Protein AF-B9SQN7-F1 (afdb_monomer_lite)

Secondary structure (DSSP, 8-state):
---SPPPTTSSS----S--HHHHHHHHHGGGG-SS-------HHHHHT-TTSEEETSSEETTTEEEEPPHHHHT-HHHH-EEEEE-SSSHHHHHHHHHHHHHHHHHHTT-

Structure (mmCIF, N/CA/C/O backbone):
data_AF-B9SQN7-F1
#
_entry.id   AF-B9SQN7-F1
#
loop_
_atom_site.group_PDB
_atom_site.id
_atom_site.type_symbol
_atom_site.label_atom_id
_atom_site.label_alt_id
_atom_site.label_comp_id
_atom_site.label_asym_id
_atom_site.label_entity_id
_atom_site.label_seq_id
_atom_site.pdbx_PDB_ins_code
_atom_site.Cartn_x
_atom_site.Cartn_y
_atom_site.Cartn_z
_atom_site.occupancy
_atom_site.B_iso_or_equiv
_atom_site.auth_seq_id
_atom_site.auth_comp_id
_atom_site.auth_asym_id
_atom_site.auth_atom_id
_atom_site.pdbx_PDB_model_num
ATOM 1 N N . MET A 1 1 ? 9.340 -7.558 -15.178 1.00 75.12 1 MET A N 1
ATOM 2 C CA . MET A 1 1 ? 8.154 -6.847 -14.666 1.00 75.12 1 MET A CA 1
ATOM 3 C C . MET A 1 1 ? 7.251 -7.883 -14.035 1.00 75.12 1 MET A C 1
ATOM 5 O O . MET A 1 1 ? 7.024 -8.913 -14.659 1.00 75.12 1 MET A O 1
ATOM 9 N N . GLU A 1 2 ? 6.808 -7.638 -12.809 1.00 90.38 2 GLU A N 1
ATOM 10 C CA . GLU A 1 2 ? 5.870 -8.515 -12.111 1.00 90.38 2 GLU A CA 1
ATOM 11 C C . GLU A 1 2 ? 4.457 -8.268 -12.646 1.00 90.38 2 GLU A C 1
ATOM 13 O O . GLU A 1 2 ? 4.039 -7.121 -12.761 1.00 90.38 2 GLU A O 1
ATOM 18 N N . THR A 1 3 ? 3.745 -9.330 -13.019 1.00 94.31 3 THR A N 1
ATOM 19 C CA . THR A 1 3 ? 2.433 -9.237 -13.694 1.00 94.31 3 THR A CA 1
ATOM 20 C C . THR A 1 3 ? 1.343 -10.074 -13.028 1.00 94.31 3 THR A C 1
ATOM 22 O O . THR A 1 3 ? 0.192 -10.033 -13.452 1.00 94.31 3 THR A O 1
ATOM 25 N N . LEU A 1 4 ? 1.695 -10.829 -11.986 1.00 93.69 4 LEU A N 1
ATOM 26 C CA . LEU A 1 4 ? 0.787 -11.667 -11.210 1.00 93.69 4 LEU A CA 1
ATOM 27 C C . LEU A 1 4 ? 0.997 -11.410 -9.715 1.00 93.69 4 LEU A C 1
ATOM 29 O O . LEU A 1 4 ? 2.139 -11.149 -9.318 1.00 93.69 4 LEU A O 1
ATOM 33 N N . PRO A 1 5 ? -0.055 -11.539 -8.889 1.00 93.06 5 PRO A N 1
ATOM 34 C CA . PRO A 1 5 ? 0.077 -11.442 -7.444 1.00 93.06 5 PRO A CA 1
ATOM 35 C C . PRO A 1 5 ? 0.836 -12.639 -6.867 1.00 93.06 5 PRO A C 1
ATOM 37 O O . PRO A 1 5 ? 1.043 -13.665 -7.519 1.00 93.06 5 PRO A O 1
ATOM 40 N N . ILE A 1 6 ? 1.241 -12.508 -5.609 1.00 90.50 6 ILE A N 1
ATOM 41 C CA . ILE A 1 6 ? 1.743 -13.625 -4.808 1.00 90.50 6 ILE A CA 1
ATOM 42 C C . ILE A 1 6 ? 0.550 -14.514 -4.414 1.00 90.50 6 ILE A C 1
ATOM 44 O O . ILE A 1 6 ? -0.510 -14.010 -4.042 1.00 90.50 6 ILE A O 1
ATOM 48 N N . THR A 1 7 ? 0.708 -15.837 -4.489 1.00 86.00 7 THR A N 1
ATOM 49 C CA . THR A 1 7 ? -0.327 -16.804 -4.101 1.00 86.00 7 THR A CA 1
ATOM 50 C C . THR A 1 7 ? -0.126 -17.310 -2.664 1.00 86.00 7 THR A C 1
ATOM 52 O O . THR A 1 7 ? 1.013 -17.465 -2.223 1.00 86.00 7 THR A O 1
ATOM 55 N N . PRO A 1 8 ? -1.206 -17.603 -1.910 1.00 68.56 8 PRO A N 1
ATOM 56 C CA . PRO A 1 8 ? -1.119 -18.078 -0.522 1.00 68.56 8 PRO A CA 1
ATOM 57 C C . PRO A 1 8 ? -0.518 -19.481 -0.334 1.00 68.56 8 PRO A C 1
ATOM 59 O O . PRO A 1 8 ? -0.380 -19.929 0.8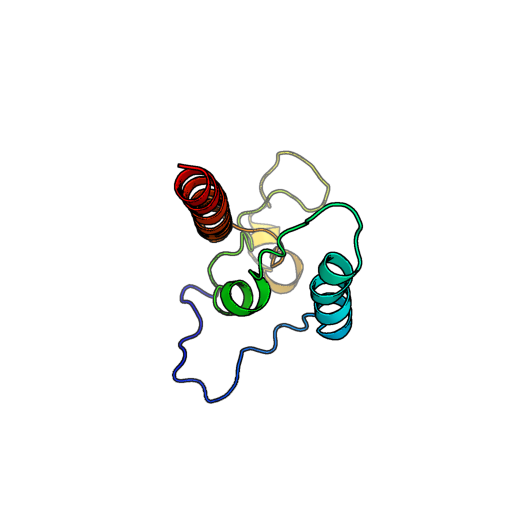00 1.00 68.56 8 PRO A O 1
ATOM 62 N N . ASP A 1 9 ? -0.191 -20.199 -1.414 1.00 72.00 9 ASP A N 1
ATOM 63 C CA . ASP A 1 9 ? 0.506 -21.491 -1.339 1.00 72.00 9 ASP A CA 1
ATOM 64 C C . ASP A 1 9 ? 1.984 -21.345 -0.929 1.00 72.00 9 ASP A C 1
ATOM 66 O O . ASP A 1 9 ? 2.653 -22.333 -0.618 1.00 72.00 9 ASP A O 1
ATOM 70 N N . MET A 1 10 ? 2.487 -20.110 -0.866 1.00 59.88 10 MET A N 1
ATOM 71 C CA . MET A 1 10 ? 3.798 -19.783 -0.327 1.00 59.88 10 MET A CA 1
ATOM 72 C C . MET A 1 10 ? 3.757 -19.824 1.210 1.00 59.88 10 MET A C 1
ATOM 74 O O . MET A 1 10 ? 3.024 -19.081 1.852 1.00 59.88 10 MET A O 1
ATOM 78 N N . ALA A 1 11 ? 4.564 -20.708 1.807 1.00 58.12 11 ALA A N 1
ATOM 79 C CA . ALA A 1 11 ? 4.546 -21.110 3.223 1.00 58.12 11 ALA A CA 1
ATOM 80 C C . ALA A 1 11 ? 4.777 -19.998 4.278 1.00 58.12 11 ALA A C 1
ATOM 82 O O . ALA A 1 11 ? 4.822 -20.290 5.474 1.00 58.12 11 ALA A O 1
ATOM 83 N N . ALA A 1 12 ? 4.934 -18.738 3.868 1.00 67.44 12 ALA A N 1
ATOM 84 C CA . ALA A 1 12 ? 5.078 -17.591 4.754 1.00 67.44 12 ALA A CA 1
ATOM 85 C C . ALA A 1 12 ? 4.473 -16.329 4.112 1.00 67.44 12 ALA A C 1
ATOM 87 O O . ALA A 1 12 ? 4.529 -16.184 2.888 1.00 67.44 12 ALA A O 1
ATOM 88 N N . PRO A 1 13 ? 3.932 -15.394 4.919 1.00 72.38 13 PRO A N 1
ATOM 89 C CA . PRO A 1 13 ? 3.503 -14.097 4.413 1.00 72.38 13 PRO A CA 1
ATOM 90 C C . PRO A 1 13 ? 4.672 -13.373 3.723 1.00 72.38 13 PRO A C 1
ATOM 92 O O . PRO A 1 13 ? 5.815 -13.481 4.186 1.00 72.38 13 PRO A O 1
ATOM 95 N N . PRO A 1 14 ? 4.407 -12.632 2.634 1.00 81.62 14 PRO A N 1
ATOM 96 C CA . PRO A 1 14 ? 5.449 -11.930 1.900 1.00 81.62 14 PRO A CA 1
ATOM 97 C C . PRO A 1 14 ? 6.160 -10.913 2.801 1.00 81.62 14 PRO A C 1
ATOM 99 O O . PRO A 1 14 ? 5.528 -10.162 3.544 1.00 81.62 14 PRO A O 1
ATOM 102 N N . ASN A 1 15 ? 7.492 -10.886 2.734 1.00 84.81 15 ASN A N 1
ATOM 103 C CA . ASN A 1 15 ? 8.304 -9.874 3.403 1.00 84.81 15 ASN A CA 1
ATOM 104 C C . ASN A 1 15 ? 8.771 -8.840 2.372 1.00 84.81 15 ASN A C 1
ATOM 106 O O . ASN A 1 15 ? 9.759 -9.064 1.677 1.00 84.81 15 ASN A O 1
ATOM 110 N N . MET A 1 16 ? 8.054 -7.717 2.295 1.00 88.19 16 MET A N 1
ATOM 111 C CA . MET A 1 16 ? 8.321 -6.613 1.360 1.00 88.19 16 MET A CA 1
ATOM 112 C C . MET A 1 16 ? 8.970 -5.411 2.066 1.00 88.19 16 MET A C 1
ATOM 114 O O . MET A 1 16 ? 8.719 -4.263 1.714 1.00 88.19 16 MET A O 1
ATOM 118 N N . SER A 1 17 ? 9.767 -5.668 3.113 1.00 89.31 17 SER A N 1
ATOM 119 C CA . SER A 1 17 ? 10.462 -4.643 3.915 1.00 89.31 17 SER A CA 1
ATOM 120 C C . SER A 1 17 ? 9.554 -3.657 4.665 1.00 89.31 17 SER A C 1
ATOM 122 O O . SER A 1 17 ? 10.037 -2.649 5.179 1.00 89.31 17 SER A O 1
ATOM 124 N N . THR A 1 18 ? 8.261 -3.958 4.795 1.00 93.44 18 THR A N 1
ATOM 125 C CA . THR A 1 18 ? 7.342 -3.202 5.649 1.00 93.44 18 THR A CA 1
ATOM 126 C C . THR A 1 18 ? 7.820 -3.198 7.101 1.00 93.44 18 THR A C 1
ATOM 128 O O . THR A 1 18 ? 8.031 -4.258 7.697 1.00 93.44 18 THR A O 1
ATOM 131 N N . ASP A 1 19 ? 7.911 -2.017 7.712 1.00 95.94 19 ASP A N 1
ATOM 132 C CA . ASP A 1 19 ? 8.188 -1.899 9.144 1.00 95.94 19 ASP A CA 1
ATOM 133 C C . ASP A 1 19 ? 6.965 -2.339 9.969 1.00 95.94 19 ASP A C 1
ATOM 135 O O . ASP A 1 19 ? 5.981 -1.612 10.148 1.00 95.94 19 ASP A O 1
ATOM 139 N N . ARG A 1 20 ? 7.032 -3.565 10.496 1.00 94.38 20 ARG A N 1
ATOM 140 C CA . ARG A 1 20 ? 5.962 -4.143 11.318 1.00 94.38 20 ARG A CA 1
ATOM 141 C C . ARG A 1 20 ? 5.864 -3.540 12.716 1.00 94.38 20 ARG A C 1
ATOM 143 O O . ARG A 1 20 ? 4.798 -3.641 13.322 1.00 94.38 20 ARG A O 1
ATOM 150 N N . ASN A 1 21 ? 6.911 -2.882 13.212 1.00 96.88 21 ASN A N 1
ATOM 151 C CA . ASN A 1 21 ? 6.850 -2.187 14.495 1.00 96.88 21 ASN A CA 1
ATOM 152 C C . ASN A 1 21 ? 5.989 -0.929 14.368 1.00 96.88 21 ASN A C 1
ATOM 154 O O . ASN A 1 21 ? 5.103 -0.708 15.194 1.00 96.88 21 ASN A O 1
ATOM 158 N N . LEU A 1 22 ? 6.183 -0.146 13.301 1.00 97.50 22 LEU A N 1
ATOM 159 C CA . LEU A 1 22 ? 5.338 1.019 13.017 1.00 97.50 22 LEU A CA 1
ATOM 160 C C . LEU A 1 22 ? 3.886 0.618 12.757 1.00 97.50 22 LEU A C 1
ATOM 162 O O . LEU A 1 22 ? 2.976 1.253 13.290 1.00 97.50 22 LEU A O 1
ATOM 166 N N . PHE A 1 23 ? 3.666 -0.470 12.013 1.00 97.00 23 PHE A N 1
ATOM 167 C CA . PHE A 1 23 ? 2.329 -1.037 11.835 1.00 97.00 23 PHE A CA 1
ATOM 168 C C . PHE A 1 23 ? 1.664 -1.362 13.181 1.00 97.00 23 PHE A C 1
ATOM 170 O O . PHE A 1 23 ? 0.532 -0.951 13.419 1.00 97.00 23 PHE A O 1
ATOM 177 N N . ALA A 1 24 ? 2.366 -2.063 14.080 1.00 97.38 24 ALA A N 1
ATOM 178 C CA . ALA A 1 24 ? 1.824 -2.437 15.384 1.00 97.38 24 ALA A CA 1
ATOM 179 C C . ALA A 1 24 ? 1.474 -1.210 16.239 1.00 97.38 24 ALA A C 1
ATOM 181 O O . ALA A 1 24 ? 0.435 -1.191 16.896 1.00 97.38 24 ALA A O 1
ATOM 182 N N . ILE A 1 25 ? 2.302 -0.161 16.206 1.00 97.62 25 ILE A N 1
ATOM 183 C CA . ILE A 1 25 ? 2.002 1.105 16.885 1.00 97.62 25 ILE A CA 1
ATOM 184 C C . ILE A 1 25 ? 0.725 1.724 16.302 1.00 97.62 25 ILE A C 1
ATOM 186 O O . ILE A 1 25 ? -0.199 2.033 17.054 1.00 97.62 25 ILE A O 1
ATOM 190 N N . ALA A 1 26 ? 0.643 1.855 14.975 1.00 97.56 26 ALA A N 1
ATOM 191 C CA . ALA A 1 26 ? -0.502 2.459 14.299 1.00 97.56 26 ALA A CA 1
ATOM 192 C C . ALA A 1 26 ? -1.810 1.679 14.528 1.00 97.56 26 ALA A C 1
ATOM 194 O O . ALA A 1 26 ? -2.857 2.294 14.701 1.00 97.56 26 ALA A O 1
ATOM 195 N N . ALA A 1 27 ? -1.744 0.346 14.594 1.00 97.50 27 ALA A N 1
ATOM 196 C CA . ALA A 1 27 ? -2.894 -0.512 14.870 1.00 97.50 27 ALA A CA 1
ATOM 197 C C . ALA A 1 27 ? -3.366 -0.442 16.336 1.00 97.50 27 ALA A C 1
ATOM 199 O O . ALA A 1 27 ? -4.557 -0.587 16.603 1.00 97.50 27 ALA A O 1
ATOM 200 N N . ASN A 1 28 ? -2.458 -0.201 17.290 1.00 97.56 28 ASN A N 1
ATOM 201 C CA . ASN A 1 28 ? -2.776 -0.192 18.723 1.00 97.56 28 ASN A CA 1
ATOM 202 C C . ASN A 1 28 ? -3.246 1.174 19.246 1.00 97.56 28 ASN A C 1
ATOM 204 O O . ASN A 1 28 ? -4.083 1.230 20.148 1.00 97.56 28 ASN A O 1
ATOM 208 N N . VAL A 1 29 ? -2.719 2.279 18.702 1.00 97.50 29 VAL A N 1
ATOM 209 C CA . VAL A 1 29 ? -3.065 3.646 19.137 1.00 97.50 29 VAL A CA 1
ATOM 210 C C . VAL A 1 29 ? -4.581 3.914 19.141 1.00 97.50 29 VAL A C 1
ATOM 212 O O . VAL A 1 29 ? -5.056 4.444 20.150 1.00 97.50 29 VAL A O 1
ATOM 215 N N . PRO A 1 30 ? -5.366 3.514 18.117 1.00 96.75 30 PRO A N 1
ATOM 216 C CA . PRO A 1 30 ? -6.815 3.712 18.096 1.00 96.75 30 PRO A CA 1
ATOM 217 C C . PRO A 1 30 ? -7.552 3.189 19.334 1.00 96.75 30 PRO A C 1
ATOM 219 O O . PRO A 1 30 ? -8.468 3.850 19.817 1.00 96.75 30 PRO A O 1
ATOM 222 N N . GLY A 1 31 ? -7.112 2.068 19.920 1.00 95.25 31 GLY A N 1
ATOM 223 C CA . GLY A 1 31 ? -7.727 1.493 21.124 1.00 95.25 31 GLY A CA 1
ATOM 224 C C . GLY A 1 31 ? -7.564 2.342 22.392 1.00 95.25 31 GLY A C 1
ATOM 225 O O . GLY A 1 31 ? -8.237 2.094 23.387 1.00 95.25 31 GLY A O 1
ATOM 226 N N . SER A 1 32 ? -6.683 3.346 22.365 1.00 95.56 32 SER A N 1
ATOM 227 C CA . SER A 1 32 ? -6.417 4.262 23.484 1.00 95.56 32 SER A CA 1
ATOM 228 C C . SER A 1 32 ? -6.925 5.689 23.232 1.00 95.56 32 SER A C 1
ATOM 230 O O . SER A 1 32 ? -6.731 6.576 24.067 1.00 95.56 32 SER A O 1
ATOM 232 N N . MET A 1 33 ? -7.542 5.950 22.076 1.00 97.50 33 MET A N 1
ATOM 233 C CA . MET A 1 33 ? -8.021 7.279 21.702 1.00 97.50 33 MET A CA 1
ATOM 234 C C . MET A 1 33 ? -9.408 7.569 22.287 1.00 97.50 33 MET A C 1
ATOM 236 O O . MET A 1 33 ? -10.252 6.689 22.415 1.00 97.50 33 MET A O 1
ATOM 240 N N . LYS A 1 34 ? -9.669 8.843 22.616 1.00 97.38 34 LYS A N 1
ATOM 241 C CA . LYS A 1 34 ? -11.006 9.297 23.054 1.00 97.38 34 LYS A CA 1
ATOM 242 C C . LYS A 1 34 ? -12.031 9.295 21.920 1.00 97.38 34 LYS A C 1
ATOM 244 O O . LYS A 1 34 ? -13.217 9.120 22.167 1.00 97.38 34 LYS A O 1
ATOM 249 N N . VAL A 1 35 ? -11.570 9.563 20.702 1.00 96.81 35 VAL A N 1
ATOM 250 C CA . VAL A 1 35 ? -12.380 9.501 19.485 1.00 96.81 35 VAL A CA 1
ATOM 251 C C . VAL A 1 35 ? -12.173 8.120 18.885 1.00 96.81 35 VAL A C 1
ATOM 253 O O . VAL A 1 35 ? -11.027 7.722 18.682 1.00 96.81 35 VAL A O 1
ATOM 256 N N . ALA A 1 36 ? -13.266 7.405 18.621 1.00 93.88 36 ALA A N 1
ATOM 257 C CA . ALA A 1 36 ? -13.205 6.098 17.984 1.00 93.88 36 ALA A CA 1
ATOM 258 C C . ALA A 1 36 ? -12.631 6.232 16.567 1.00 93.88 36 ALA A C 1
ATOM 260 O O . ALA A 1 36 ? -13.103 7.045 15.772 1.00 93.88 36 ALA A O 1
ATOM 261 N N . VAL A 1 37 ? -11.611 5.433 16.270 1.00 95.00 37 VAL A N 1
ATOM 262 C CA . VAL A 1 37 ? -10.973 5.348 14.956 1.00 95.00 37 VAL A CA 1
ATOM 263 C C . VAL A 1 37 ? -10.927 3.879 14.568 1.00 95.00 37 VAL A C 1
ATOM 265 O O . VAL A 1 37 ? -10.406 3.063 15.326 1.00 95.00 37 VAL A O 1
ATOM 268 N N . ASP A 1 38 ? -11.446 3.537 13.392 1.00 93.19 38 ASP A N 1
ATOM 269 C CA . ASP A 1 38 ? -11.281 2.190 12.849 1.00 93.19 38 ASP A CA 1
ATOM 270 C C . ASP A 1 38 ? -9.972 2.112 12.078 1.00 93.19 38 ASP A C 1
ATOM 272 O O . ASP A 1 38 ? -9.708 2.909 11.175 1.00 93.19 38 ASP A O 1
ATOM 276 N N . PHE A 1 39 ? -9.151 1.129 12.422 1.00 96.19 39 PHE A N 1
ATOM 277 C CA . PHE A 1 39 ? -7.909 0.883 11.713 1.00 96.19 39 PHE A CA 1
ATOM 278 C C . PHE A 1 39 ? -8.156 -0.034 10.512 1.00 96.19 39 PHE A C 1
ATOM 280 O O . PHE A 1 39 ? -8.407 -1.230 10.670 1.00 96.19 39 PHE A O 1
ATOM 287 N N . LEU A 1 40 ? -8.057 0.515 9.301 1.00 96.81 40 LEU A N 1
ATOM 288 C CA . LEU A 1 40 ? -8.190 -0.260 8.070 1.00 96.81 40 LEU A CA 1
ATOM 289 C C . LEU A 1 40 ? -6.888 -1.023 7.775 1.00 96.81 40 LEU A C 1
ATOM 291 O O . LEU A 1 40 ? -5.941 -0.479 7.207 1.00 96.81 40 LEU A O 1
ATOM 295 N N . ASN A 1 41 ? -6.825 -2.297 8.168 1.00 96.62 41 ASN A N 1
ATOM 296 C CA . ASN A 1 41 ? -5.645 -3.134 7.945 1.00 96.62 41 ASN A CA 1
ATOM 297 C C . ASN A 1 41 ? -5.536 -3.595 6.480 1.00 96.62 41 ASN A C 1
ATOM 299 O O . ASN A 1 41 ? -6.018 -4.664 6.110 1.00 96.62 41 ASN A O 1
ATOM 303 N N . ILE A 1 42 ? -4.857 -2.793 5.661 1.00 97.44 42 ILE A N 1
ATOM 304 C CA . ILE A 1 42 ? -4.597 -3.078 4.240 1.00 97.44 42 ILE A CA 1
ATOM 305 C C . ILE A 1 42 ? -3.213 -3.684 3.978 1.00 97.44 42 ILE A C 1
ATOM 307 O O . ILE A 1 42 ? -2.930 -4.094 2.854 1.00 97.44 42 ILE A O 1
ATOM 311 N N . THR A 1 43 ? -2.330 -3.733 4.979 1.00 95.56 43 THR A N 1
ATOM 312 C CA . THR A 1 43 ? -0.887 -3.937 4.777 1.00 95.56 43 THR A CA 1
ATOM 313 C C . THR A 1 43 ? -0.558 -5.284 4.145 1.00 95.56 43 THR A C 1
ATOM 315 O O . THR A 1 43 ? -0.003 -5.326 3.053 1.00 95.56 43 THR A O 1
ATOM 318 N N . THR A 1 44 ? -0.929 -6.391 4.792 1.00 93.56 44 THR A N 1
ATOM 319 C CA . THR A 1 44 ? -0.563 -7.725 4.294 1.00 93.56 44 THR A CA 1
ATOM 320 C C . THR A 1 44 ? -1.253 -8.052 2.972 1.00 93.56 44 THR A C 1
ATOM 322 O O . THR A 1 44 ? -0.607 -8.595 2.087 1.00 93.56 44 THR A O 1
ATOM 325 N N . LEU A 1 45 ? -2.521 -7.661 2.789 1.00 94.38 45 LEU A N 1
ATOM 326 C CA . LEU A 1 45 ? -3.211 -7.780 1.497 1.00 94.38 45 LEU A CA 1
ATOM 327 C C . LEU A 1 45 ? -2.440 -7.055 0.385 1.00 94.38 45 LEU A C 1
ATOM 329 O O . LEU A 1 45 ? -2.280 -7.603 -0.701 1.00 94.38 45 LEU A O 1
ATOM 333 N N . SER A 1 46 ? -1.954 -5.845 0.664 1.00 96.25 46 SER A N 1
ATOM 334 C CA . SER A 1 46 ? -1.225 -5.021 -0.304 1.00 96.25 46 SER A CA 1
ATOM 335 C C . SER A 1 46 ? 0.120 -5.630 -0.698 1.00 96.25 46 SER A C 1
ATOM 337 O O . SER A 1 46 ? 0.505 -5.559 -1.859 1.00 96.25 46 SER A O 1
ATOM 339 N N . GLU A 1 47 ? 0.813 -6.301 0.224 1.00 94.75 47 GLU A N 1
ATOM 340 C CA . GLU A 1 47 ? 2.093 -6.966 -0.066 1.00 94.75 47 GLU A CA 1
ATOM 341 C C . GLU A 1 47 ? 1.959 -8.148 -1.036 1.00 94.75 47 GLU A C 1
ATOM 343 O O . GLU A 1 47 ? 2.917 -8.477 -1.733 1.00 94.75 47 GLU A O 1
ATOM 348 N N . TYR A 1 48 ? 0.777 -8.767 -1.138 1.00 94.00 48 TYR A N 1
ATOM 349 C CA . TYR A 1 48 ? 0.522 -9.784 -2.163 1.00 94.00 48 TYR A CA 1
ATOM 350 C C . TYR A 1 48 ? 0.413 -9.192 -3.578 1.00 94.00 48 TYR A C 1
ATOM 352 O O . TYR A 1 48 ? 0.468 -9.945 -4.549 1.00 94.00 48 TYR A O 1
ATOM 360 N N . ARG A 1 49 ? 0.272 -7.868 -3.719 1.00 95.19 49 ARG A N 1
ATOM 361 C CA . ARG A 1 49 ? -0.069 -7.184 -4.977 1.00 95.19 49 ARG A CA 1
ATOM 362 C C . ARG A 1 49 ? 1.134 -6.548 -5.679 1.00 95.19 49 ARG A C 1
ATOM 364 O O . ARG A 1 49 ? 1.046 -5.429 -6.176 1.00 95.19 49 ARG A O 1
ATOM 371 N N . LYS A 1 50 ? 2.266 -7.256 -5.745 1.00 94.00 50 LYS A N 1
ATOM 372 C CA . LYS A 1 50 ? 3.509 -6.782 -6.400 1.00 94.00 50 LYS A CA 1
ATOM 373 C C . LYS A 1 50 ? 3.326 -6.324 -7.857 1.00 94.00 50 LYS A C 1
ATOM 375 O O . LYS A 1 50 ? 4.132 -5.553 -8.364 1.00 94.00 50 LYS A O 1
ATOM 380 N N . GLU A 1 51 ? 2.284 -6.799 -8.531 1.00 95.50 51 GLU A N 1
ATOM 381 C CA . GLU A 1 51 ? 1.946 -6.477 -9.916 1.00 95.50 51 GLU A CA 1
ATOM 382 C C . GLU A 1 51 ? 1.154 -5.175 -10.091 1.00 95.50 51 GLU A C 1
ATOM 384 O O . GLU A 1 51 ? 0.998 -4.709 -11.216 1.00 95.50 51 GLU A O 1
ATOM 389 N N . ALA A 1 52 ? 0.626 -4.588 -9.012 1.00 96.56 52 ALA A N 1
ATOM 390 C CA . ALA A 1 52 ? -0.286 -3.445 -9.095 1.00 96.56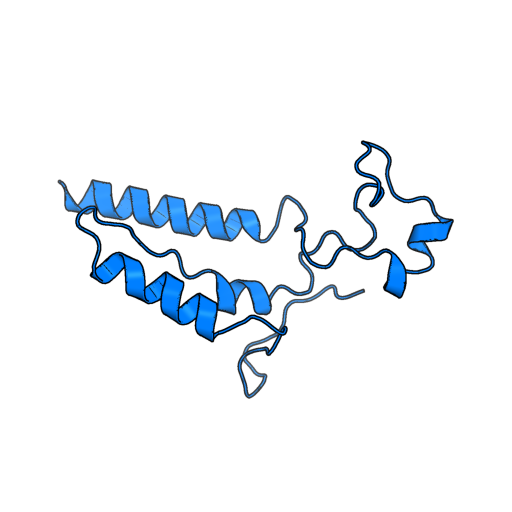 52 ALA A CA 1
ATOM 391 C C . ALA A 1 52 ? 0.420 -2.072 -9.118 1.00 96.56 52 ALA A C 1
ATOM 393 O O . ALA A 1 52 ? -0.251 -1.038 -9.185 1.00 96.56 52 ALA A O 1
ATOM 394 N N . HIS A 1 53 ? 1.753 -2.042 -9.049 1.00 95.94 53 HIS A N 1
ATOM 395 C CA . HIS A 1 53 ? 2.538 -0.807 -9.051 1.00 95.94 53 HIS A CA 1
ATOM 396 C C . HIS A 1 53 ? 2.620 -0.136 -10.430 1.00 95.94 53 HIS A C 1
ATOM 398 O O . HIS A 1 53 ? 2.530 -0.797 -11.465 1.00 95.94 53 HIS A O 1
ATOM 404 N N . THR A 1 54 ? 2.860 1.179 -10.447 1.00 94.62 54 THR A N 1
AT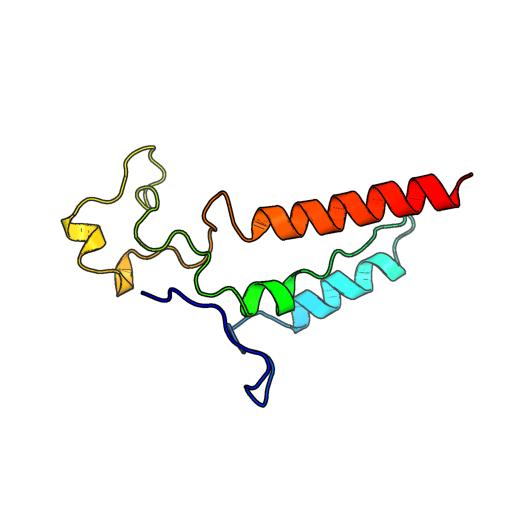OM 405 C CA . THR A 1 54 ? 3.051 1.955 -11.689 1.00 94.62 54 THR A CA 1
ATOM 406 C C . THR A 1 54 ? 4.328 1.572 -12.437 1.00 94.62 54 THR A C 1
ATOM 408 O O . THR A 1 54 ? 4.362 1.632 -13.668 1.00 94.62 54 THR A O 1
ATOM 411 N N . SER A 1 55 ? 5.370 1.118 -11.730 1.00 94.00 55 SER A N 1
ATOM 412 C CA . SER A 1 55 ? 6.651 0.713 -12.313 1.00 94.00 55 SER A CA 1
ATOM 413 C C . SER A 1 55 ? 7.219 1.825 -13.213 1.00 94.00 55 SER A C 1
ATOM 415 O O . SER A 1 55 ? 7.346 2.970 -12.789 1.00 94.00 55 SER A O 1
ATOM 417 N N . ILE A 1 56 ? 7.563 1.514 -14.460 1.00 93.00 56 ILE A N 1
ATOM 418 C CA . ILE A 1 56 ? 8.065 2.463 -15.466 1.00 93.00 56 ILE A CA 1
ATOM 419 C C . ILE A 1 56 ? 6.954 3.239 -16.199 1.00 93.00 56 ILE A C 1
ATOM 421 O O . ILE A 1 56 ? 7.234 4.030 -17.102 1.00 93.00 56 ILE A O 1
ATOM 425 N N . TYR A 1 57 ? 5.689 3.025 -15.835 1.00 91.19 57 TYR A N 1
ATOM 426 C CA . TYR A 1 57 ? 4.525 3.730 -16.383 1.00 91.19 57 TYR A CA 1
ATOM 427 C C . TYR A 1 57 ? 4.082 4.873 -15.463 1.00 91.19 57 TYR A C 1
ATOM 429 O O . TYR A 1 57 ? 2.894 5.157 -15.331 1.00 91.19 57 TYR A O 1
ATOM 437 N N . SER A 1 58 ? 5.054 5.519 -14.817 1.00 85.88 58 SER A N 1
ATOM 438 C CA . SER A 1 58 ? 4.857 6.677 -13.949 1.00 85.88 58 SER A CA 1
ATOM 439 C C . SER A 1 58 ? 5.342 7.966 -14.624 1.00 85.88 58 SER A C 1
ATOM 441 O O . SER A 1 58 ? 5.934 7.962 -15.715 1.00 85.88 58 SER A O 1
ATOM 443 N N . THR A 1 59 ? 5.069 9.096 -13.983 1.00 85.31 59 THR A N 1
ATOM 444 C CA . THR A 1 59 ? 5.641 10.384 -14.371 1.00 85.31 59 THR A CA 1
ATOM 445 C C . THR A 1 59 ? 7.110 10.468 -13.959 1.00 85.31 59 THR A C 1
ATOM 447 O O . THR A 1 59 ? 7.611 9.693 -13.145 1.00 85.31 59 THR A O 1
ATOM 450 N N . SER A 1 60 ? 7.844 11.395 -14.573 1.00 72.44 60 SER A N 1
ATOM 451 C CA . SER A 1 60 ? 9.249 11.627 -14.251 1.00 72.44 60 SER A CA 1
ATOM 452 C C . SER A 1 60 ? 9.427 11.929 -12.761 1.00 72.44 60 SER A C 1
ATOM 454 O O . SER A 1 60 ? 8.733 12.789 -12.215 1.00 72.44 60 SER A O 1
ATOM 456 N N . GLN A 1 61 ? 10.420 11.284 -12.136 1.00 64.25 61 GLN A N 1
ATOM 457 C CA . GLN A 1 61 ? 10.772 11.435 -10.715 1.00 64.25 61 GLN A CA 1
ATOM 458 C C . GLN A 1 61 ? 11.063 12.893 -10.294 1.00 64.25 61 GLN A C 1
ATOM 460 O O . GLN A 1 61 ? 11.088 13.201 -9.107 1.00 64.25 61 GLN A O 1
ATOM 465 N N . ASN A 1 62 ? 11.217 13.811 -11.256 1.00 59.41 62 ASN A N 1
ATOM 466 C CA . ASN A 1 62 ? 11.378 15.249 -11.031 1.00 59.41 62 ASN A CA 1
ATOM 467 C C . ASN A 1 62 ? 10.048 16.014 -10.842 1.00 59.41 62 ASN A C 1
ATOM 469 O O . ASN A 1 62 ? 10.039 17.240 -10.937 1.00 59.41 62 ASN A O 1
ATOM 473 N N . GLY A 1 63 ? 8.925 15.324 -10.608 1.00 54.81 63 GLY A N 1
ATOM 474 C CA . GLY A 1 63 ? 7.659 15.953 -10.206 1.00 54.81 63 GLY A CA 1
ATOM 475 C C . GLY A 1 63 ? 6.950 16.746 -11.308 1.00 54.81 63 GLY A C 1
ATOM 476 O O . GLY A 1 63 ? 6.299 17.745 -11.018 1.00 54.81 63 GLY A O 1
ATOM 477 N N . GLY A 1 64 ? 7.093 16.336 -12.573 1.00 62.88 64 GLY A N 1
ATOM 478 C CA . GLY A 1 64 ? 6.397 16.961 -13.704 1.00 62.88 64 GLY A CA 1
ATOM 479 C C . GLY A 1 64 ? 5.408 16.016 -14.385 1.00 62.88 64 GLY A C 1
ATOM 480 O O . GLY A 1 64 ? 5.630 14.811 -14.400 1.00 62.88 64 GLY A O 1
ATOM 481 N N . ASP A 1 65 ? 4.385 16.565 -15.048 1.00 75.31 65 ASP A N 1
ATOM 482 C CA . ASP A 1 65 ? 3.328 15.836 -15.790 1.00 75.31 65 ASP A CA 1
ATOM 483 C C . ASP A 1 65 ? 3.823 15.075 -17.043 1.00 75.31 65 ASP A C 1
ATOM 485 O O . ASP A 1 65 ? 3.052 14.724 -17.938 1.00 75.31 65 ASP A O 1
ATOM 489 N N . LYS A 1 66 ? 5.134 14.849 -17.164 1.00 83.94 66 LYS A N 1
ATOM 490 C CA . LYS A 1 66 ? 5.748 14.156 -18.296 1.00 83.94 66 LYS A CA 1
ATOM 491 C C . LYS A 1 66 ? 6.017 12.706 -17.931 1.00 83.94 66 LYS A C 1
ATOM 493 O O . LYS A 1 66 ? 6.636 12.426 -16.907 1.00 83.94 66 LYS A O 1
ATOM 498 N N . LEU A 1 67 ? 5.606 11.804 -18.815 1.00 88.56 67 LEU A N 1
ATOM 499 C CA . LEU A 1 67 ? 5.949 10.387 -18.740 1.00 88.56 67 LEU A CA 1
ATOM 500 C C . LEU A 1 67 ? 7.469 10.190 -18.800 1.00 88.56 67 LEU A C 1
ATOM 502 O O . LEU A 1 67 ? 8.187 11.000 -19.397 1.00 88.56 67 LEU A O 1
ATOM 506 N N . LEU A 1 68 ? 7.947 9.095 -18.207 1.00 89.38 68 LEU A N 1
ATOM 507 C CA . LEU A 1 68 ? 9.334 8.659 -18.363 1.00 89.38 68 LEU A CA 1
ATOM 508 C C . LEU A 1 68 ? 9.700 8.526 -19.852 1.00 89.38 68 LEU A C 1
ATOM 510 O O . LEU A 1 68 ? 8.901 8.045 -20.661 1.00 89.38 68 LEU A O 1
ATOM 514 N N . SER A 1 69 ? 10.910 8.967 -20.208 1.00 90.56 69 SER A N 1
ATOM 515 C CA . SER A 1 69 ? 11.463 8.771 -21.549 1.00 90.56 69 SER A CA 1
ATOM 516 C C . SER A 1 69 ? 11.693 7.282 -21.814 1.00 90.56 69 SER A C 1
ATOM 518 O O . SER A 1 69 ? 11.852 6.496 -20.881 1.00 90.56 69 SER A O 1
ATOM 520 N N . GLU A 1 70 ? 11.767 6.887 -23.084 1.00 92.12 70 GLU A N 1
ATOM 521 C CA . GLU A 1 70 ? 12.079 5.496 -23.446 1.00 92.12 70 GLU A CA 1
ATOM 522 C C . GLU A 1 70 ? 13.457 5.052 -22.924 1.00 92.12 70 GLU A C 1
ATOM 524 O O . GLU A 1 70 ? 13.627 3.896 -22.551 1.00 92.12 70 GLU A O 1
ATOM 529 N N . GLU A 1 71 ? 14.411 5.980 -22.808 1.00 91.62 71 GLU A N 1
ATOM 530 C CA . GLU A 1 71 ? 15.711 5.737 -22.171 1.00 91.62 71 GLU A CA 1
ATOM 531 C C . GLU A 1 71 ? 15.565 5.380 -20.685 1.00 91.62 71 GLU A C 1
ATOM 533 O O . GLU A 1 71 ? 16.138 4.395 -20.233 1.00 91.62 71 GLU A O 1
ATOM 538 N N . HIS A 1 72 ? 14.747 6.120 -19.930 1.00 91.00 72 HIS A N 1
ATOM 539 C CA . HIS A 1 72 ? 14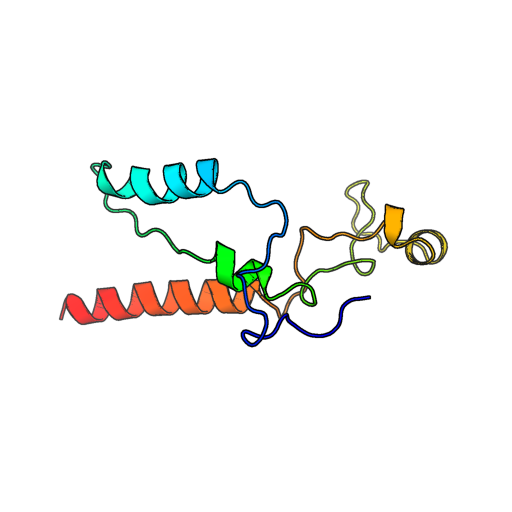.502 5.805 -18.520 1.00 91.00 72 HIS A CA 1
ATOM 540 C C . HIS A 1 72 ? 13.708 4.504 -18.354 1.00 91.00 72 HIS A C 1
ATOM 542 O O . HIS A 1 72 ? 13.995 3.705 -17.467 1.00 91.00 72 HIS A O 1
ATOM 548 N N . LYS A 1 73 ? 12.728 4.246 -19.228 1.00 91.69 73 LYS A N 1
ATOM 549 C CA . LYS A 1 73 ? 11.975 2.982 -19.215 1.00 91.69 73 LYS A CA 1
ATOM 550 C C . LYS A 1 73 ? 12.858 1.763 -19.495 1.00 91.69 73 LYS A C 1
ATOM 552 O O . LYS A 1 73 ? 12.515 0.668 -19.052 1.00 91.69 73 LYS A O 1
ATOM 557 N N . ALA A 1 74 ? 13.974 1.944 -20.207 1.00 93.44 74 ALA A N 1
ATOM 558 C CA . ALA A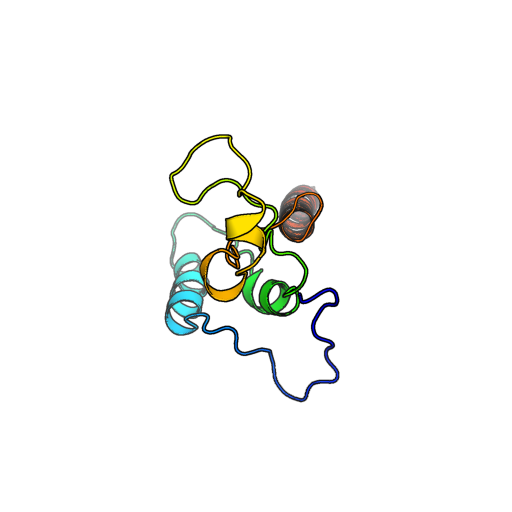 1 74 ? 14.930 0.881 -20.501 1.00 93.44 74 ALA A CA 1
ATOM 559 C C . ALA A 1 74 ? 15.737 0.423 -19.271 1.00 93.44 74 ALA A C 1
ATOM 561 O O . ALA A 1 74 ? 16.275 -0.684 -19.301 1.00 93.44 74 ALA A O 1
ATOM 562 N N . ASP A 1 75 ? 15.765 1.204 -18.180 1.00 93.75 75 ASP A N 1
ATOM 563 C CA . ASP A 1 75 ? 16.366 0.806 -16.900 1.00 93.75 75 ASP A CA 1
ATOM 564 C C . ASP A 1 75 ? 15.356 0.841 -15.730 1.00 93.75 75 ASP A C 1
ATOM 566 O O . ASP A 1 75 ? 15.374 1.739 -14.879 1.00 93.75 75 ASP A O 1
ATOM 570 N N . PRO A 1 76 ? 14.473 -0.171 -15.621 1.00 92.12 76 PRO A N 1
ATOM 571 C CA . PRO A 1 76 ? 13.534 -0.271 -14.509 1.00 92.12 76 PRO A CA 1
ATOM 572 C C . PRO A 1 76 ? 14.208 -0.372 -13.136 1.00 92.12 76 PRO A C 1
ATOM 574 O O . PRO A 1 76 ? 13.561 -0.080 -12.139 1.00 92.12 76 PRO A O 1
ATOM 577 N N . SER A 1 77 ? 15.476 -0.791 -13.052 1.00 92.06 77 SER A N 1
ATOM 578 C CA . SER A 1 77 ? 16.158 -0.931 -11.760 1.00 92.06 77 SER A CA 1
ATOM 579 C C . SER A 1 77 ? 16.390 0.420 -11.080 1.00 92.06 77 SER A C 1
ATOM 581 O O . SER A 1 77 ? 16.397 0.498 -9.852 1.00 92.06 77 SER A O 1
ATOM 583 N N . LEU A 1 78 ? 16.516 1.478 -11.885 1.00 91.25 78 LEU A N 1
ATOM 584 C CA . LEU A 1 78 ? 16.714 2.846 -11.428 1.00 91.25 78 LEU A CA 1
ATOM 585 C C . LEU A 1 78 ? 15.415 3.665 -11.446 1.00 91.25 78 LEU A C 1
ATOM 587 O O . LEU A 1 78 ? 15.199 4.501 -10.568 1.00 91.25 78 LEU A O 1
ATOM 591 N N . TYR A 1 79 ? 14.550 3.431 -12.438 1.00 91.06 79 TYR A N 1
ATOM 592 C CA . TYR A 1 79 ? 13.414 4.314 -12.717 1.00 91.06 79 TYR A CA 1
ATOM 593 C C . TYR A 1 79 ? 12.036 3.734 -12.387 1.00 91.06 79 TYR A C 1
ATOM 595 O O . TYR A 1 79 ? 11.052 4.468 -12.490 1.00 91.06 79 TYR A O 1
ATOM 603 N N . ALA A 1 80 ? 11.923 2.457 -12.003 1.00 92.38 80 ALA A N 1
ATOM 604 C CA . ALA A 1 80 ? 10.627 1.903 -11.627 1.00 92.38 80 ALA A CA 1
ATOM 605 C C . ALA A 1 80 ? 10.129 2.490 -10.301 1.00 92.38 80 ALA A C 1
ATOM 607 O O . ALA A 1 80 ? 10.820 2.484 -9.284 1.00 92.38 80 ALA A O 1
ATOM 608 N N . ASP A 1 81 ? 8.882 2.936 -10.314 1.00 92.50 81 ASP A N 1
ATOM 609 C CA . ASP A 1 81 ? 8.138 3.300 -9.122 1.00 92.50 81 ASP A CA 1
ATOM 610 C C . ASP A 1 81 ? 7.444 2.057 -8.544 1.00 92.50 81 ASP A C 1
ATOM 612 O O . ASP A 1 81 ? 6.471 1.541 -9.098 1.00 92.50 81 ASP A O 1
ATOM 616 N N . CYS A 1 82 ? 7.988 1.556 -7.435 1.00 93.06 82 CYS A N 1
ATOM 617 C CA . CYS A 1 82 ? 7.459 0.414 -6.684 1.00 93.06 82 CYS A CA 1
ATOM 618 C C . CYS A 1 82 ? 6.710 0.854 -5.414 1.00 93.06 82 CYS A C 1
ATOM 620 O O . CYS A 1 82 ? 6.591 0.075 -4.471 1.00 93.06 82 CYS A O 1
ATOM 622 N N . LEU A 1 83 ? 6.267 2.115 -5.349 1.00 92.44 83 LEU A N 1
ATOM 623 C CA . LEU A 1 83 ? 5.555 2.678 -4.198 1.00 92.44 83 LEU A CA 1
ATOM 624 C C . LEU A 1 83 ? 4.120 3.054 -4.563 1.00 92.44 83 LEU A C 1
ATOM 626 O O . LEU A 1 83 ? 3.195 2.767 -3.802 1.00 92.44 83 LEU A O 1
ATOM 630 N N . HIS A 1 84 ? 3.923 3.666 -5.730 1.00 93.88 84 HIS A N 1
ATOM 631 C CA . HIS A 1 84 ? 2.603 4.064 -6.205 1.00 93.88 84 HIS A CA 1
ATOM 632 C C . HIS A 1 84 ? 1.908 2.942 -6.975 1.00 93.88 84 HIS A C 1
ATOM 634 O O . HIS A 1 84 ? 2.533 1.987 -7.438 1.00 93.88 84 HIS A O 1
ATOM 640 N N . TRP A 1 85 ? 0.590 3.072 -7.108 1.00 96.19 85 TRP A N 1
ATOM 641 C CA . TRP A 1 85 ? -0.293 2.057 -7.676 1.00 96.19 85 TRP A CA 1
ATOM 642 C C . TRP A 1 85 ? -0.946 2.561 -8.957 1.00 96.19 85 TRP A C 1
ATOM 644 O O . TRP A 1 85 ? -1.316 3.731 -9.054 1.00 96.19 85 TRP A O 1
ATOM 654 N N . CYS A 1 86 ? -1.121 1.666 -9.925 1.00 96.00 86 CYS A N 1
ATOM 655 C CA . CYS A 1 86 ? -1.975 1.927 -11.077 1.00 96.00 86 CYS A CA 1
ATOM 656 C C . CYS A 1 86 ? -3.437 2.116 -10.641 1.00 96.00 86 CYS A C 1
ATOM 658 O O . CYS A 1 86 ? -3.881 1.521 -9.656 1.00 96.00 86 CYS A O 1
ATOM 660 N N . LEU A 1 87 ? -4.184 2.902 -11.422 1.00 96.31 87 LEU A N 1
ATOM 661 C CA . LEU A 1 87 ? -5.641 3.010 -11.338 1.00 96.31 87 LEU A CA 1
ATOM 662 C C . LEU A 1 87 ? -6.255 2.656 -12.707 1.00 96.31 87 LEU A C 1
ATOM 664 O O . LEU A 1 87 ? -5.801 3.207 -13.716 1.00 96.31 87 LEU A O 1
ATOM 668 N N . PRO A 1 88 ? -7.270 1.772 -12.776 1.00 96.94 88 PRO A N 1
ATOM 669 C CA . PRO A 1 88 ? -7.832 0.988 -11.666 1.00 96.94 88 PRO A CA 1
ATOM 670 C C . PRO A 1 88 ? -6.816 -0.017 -11.088 1.00 96.94 88 PRO A C 1
ATOM 672 O O . PRO A 1 88 ? -5.915 -0.467 -11.800 1.00 96.94 88 PRO A O 1
ATOM 675 N N . GLY A 1 89 ? -6.929 -0.358 -9.801 1.00 97.06 89 GLY A N 1
ATOM 676 C CA . GLY A 1 89 ? -5.933 -1.191 -9.121 1.00 97.06 89 GLY A CA 1
ATOM 677 C C . GLY A 1 89 ? -6.161 -1.418 -7.626 1.00 97.06 89 GLY A C 1
ATOM 678 O O . GLY A 1 89 ? -7.277 -1.369 -7.123 1.00 97.06 89 GLY A O 1
ATOM 679 N N . LEU A 1 90 ? -5.079 -1.709 -6.896 1.00 97.94 90 LEU A N 1
ATOM 680 C CA . LEU A 1 90 ? -5.134 -2.032 -5.465 1.00 97.94 90 LEU A CA 1
ATOM 681 C C . LEU A 1 90 ? -5.845 -0.966 -4.594 1.00 97.94 90 LEU A C 1
ATOM 683 O O . LEU A 1 90 ? -6.587 -1.374 -3.696 1.00 97.94 90 LEU A O 1
ATOM 687 N N . PRO A 1 91 ? -5.691 0.354 -4.834 1.00 98.50 91 PRO A N 1
ATOM 688 C CA . PRO A 1 91 ? -6.420 1.363 -4.067 1.00 98.50 91 PRO A CA 1
ATOM 689 C C . PRO A 1 91 ? -7.946 1.238 -4.154 1.00 98.50 91 PRO A C 1
ATOM 691 O O . PRO A 1 91 ? -8.634 1.618 -3.208 1.00 98.50 91 PRO A O 1
ATOM 694 N N . ASP A 1 92 ? -8.484 0.657 -5.230 1.00 98.56 92 ASP A N 1
ATOM 695 C CA . ASP A 1 92 ? -9.924 0.414 -5.354 1.00 98.56 92 ASP A CA 1
ATOM 696 C C . ASP A 1 92 ? -10.394 -0.597 -4.298 1.00 98.56 92 ASP A C 1
ATOM 698 O O . ASP A 1 92 ? -11.394 -0.368 -3.624 1.00 98.56 92 ASP A O 1
ATOM 702 N N . THR A 1 93 ? -9.609 -1.648 -4.032 1.00 98.31 93 THR A N 1
ATOM 703 C CA . THR A 1 93 ? -9.894 -2.605 -2.949 1.00 98.31 93 THR A CA 1
ATOM 704 C C . THR A 1 93 ? -9.858 -1.943 -1.569 1.00 98.31 93 THR A C 1
ATOM 706 O O . THR A 1 93 ? -10.658 -2.284 -0.699 1.00 98.31 93 THR A O 1
ATOM 709 N N . TRP A 1 94 ? -8.964 -0.978 -1.336 1.00 98.50 94 TRP A N 1
ATOM 710 C CA . TRP A 1 94 ? -8.961 -0.224 -0.075 1.00 98.50 94 TRP A CA 1
ATOM 711 C C . TRP A 1 94 ? -10.246 0.594 0.085 1.00 98.50 94 TRP A C 1
ATOM 713 O O . TRP A 1 94 ? -10.833 0.617 1.169 1.00 98.50 94 TRP A O 1
ATOM 723 N N . ASN A 1 95 ? -10.707 1.216 -1.003 1.00 98.31 95 ASN A N 1
ATOM 724 C CA . ASN A 1 95 ? -11.955 1.972 -1.027 1.00 98.31 95 ASN A CA 1
ATOM 725 C C . ASN A 1 95 ? -13.179 1.071 -0.825 1.00 98.31 95 ASN A C 1
ATOM 727 O O . ASN A 1 95 ? -14.102 1.466 -0.118 1.00 98.31 95 ASN A O 1
ATOM 731 N N . GLU A 1 96 ? -13.181 -0.146 -1.371 1.00 98.19 96 GLU A N 1
ATOM 732 C CA . GLU A 1 96 ? -14.238 -1.134 -1.126 1.00 98.19 96 GLU A CA 1
ATOM 733 C C . GLU A 1 96 ? -14.317 -1.538 0.355 1.00 98.19 96 GLU A C 1
ATOM 735 O O . GLU A 1 96 ? -15.410 -1.584 0.921 1.00 98.19 96 GLU A O 1
ATOM 740 N N . LEU A 1 97 ? -13.175 -1.768 1.017 1.00 97.31 97 LEU A N 1
ATOM 741 C CA . LEU A 1 97 ? -13.143 -2.082 2.452 1.00 97.31 97 LEU A CA 1
ATOM 742 C C . LE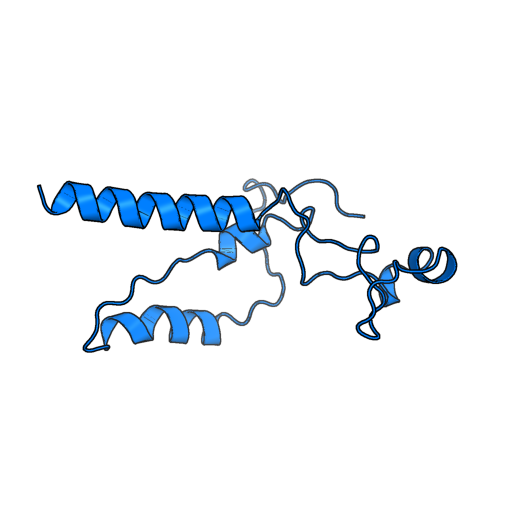U A 1 97 ? -13.628 -0.904 3.311 1.00 97.31 97 LEU A C 1
ATOM 744 O O . LEU A 1 97 ? -14.356 -1.101 4.286 1.00 97.31 97 LEU A O 1
ATOM 748 N N . LEU A 1 98 ? -13.252 0.324 2.942 1.00 97.00 98 LEU A N 1
ATOM 749 C CA . LEU A 1 98 ? -13.750 1.534 3.595 1.00 97.00 98 LEU A CA 1
ATOM 750 C C . LEU A 1 98 ? -15.268 1.673 3.418 1.00 97.00 98 LEU A C 1
ATOM 752 O O . LEU A 1 98 ? -15.980 1.903 4.394 1.00 97.00 98 LEU A O 1
ATOM 756 N N . TYR A 1 99 ? -15.764 1.508 2.190 1.00 97.25 99 TYR A N 1
ATOM 757 C CA . TYR A 1 99 ? -17.189 1.572 1.879 1.00 97.25 99 TYR A CA 1
ATOM 758 C C . TYR A 1 99 ? -17.984 0.535 2.677 1.00 97.25 99 TYR A C 1
ATOM 760 O O . TYR A 1 99 ? -18.989 0.881 3.297 1.00 97.25 99 TYR A O 1
ATOM 768 N N . ALA A 1 100 ? -17.498 -0.709 2.735 1.00 95.69 100 ALA A N 1
ATOM 769 C CA . ALA A 1 100 ? -18.114 -1.760 3.534 1.00 95.69 100 ALA A CA 1
ATOM 770 C C . ALA A 1 100 ? -18.216 -1.361 5.015 1.00 95.69 100 ALA A C 1
ATOM 772 O O . ALA A 1 100 ? -19.294 -1.486 5.585 1.00 95.69 100 ALA A O 1
ATOM 773 N N . SER A 1 101 ? -17.144 -0.815 5.606 1.00 93.06 101 SER A N 1
ATOM 774 C CA . SER A 1 101 ? -17.136 -0.343 7.002 1.00 93.06 101 SER A CA 1
ATOM 775 C C . SER A 1 101 ? -18.196 0.733 7.269 1.00 93.06 101 SER A C 1
ATOM 777 O O . SER A 1 101 ? -18.919 0.668 8.267 1.00 93.06 101 SER A O 1
ATOM 779 N N . ILE A 1 102 ? -18.329 1.702 6.358 1.00 94.81 102 ILE A N 1
ATOM 780 C CA . ILE A 1 102 ? -19.324 2.779 6.466 1.00 94.81 102 ILE A CA 1
ATOM 781 C C . ILE A 1 102 ? -20.739 2.193 6.439 1.00 94.81 102 ILE A C 1
ATOM 783 O O . ILE A 1 102 ? -21.524 2.444 7.351 1.00 94.81 102 ILE A O 1
ATOM 787 N N . VAL A 1 103 ? -21.041 1.355 5.444 1.00 94.94 103 VAL A N 1
ATOM 788 C CA . VAL A 1 103 ? -22.381 0.775 5.270 1.00 94.94 103 VAL A CA 1
ATOM 789 C C . VAL A 1 103 ? -22.747 -0.169 6.417 1.00 94.94 103 VAL A C 1
ATOM 791 O O . VAL A 1 103 ? -23.887 -0.162 6.874 1.00 94.94 103 VAL A O 1
ATOM 794 N N . THR A 1 104 ? -21.806 -0.969 6.929 1.00 91.44 104 THR A N 1
ATOM 795 C CA . THR A 1 104 ? -22.079 -1.835 8.089 1.00 91.44 104 THR A CA 1
ATOM 796 C C . THR A 1 104 ? -22.426 -1.025 9.330 1.00 91.44 104 THR A C 1
ATOM 798 O O . THR A 1 104 ? -23.381 -1.355 10.022 1.00 91.44 104 THR A O 1
ATOM 801 N N . LYS A 1 105 ? -21.716 0.084 9.567 1.00 85.19 105 LYS A N 1
ATOM 802 C CA . LYS A 1 105 ? -21.979 0.950 10.718 1.00 85.19 105 LYS A CA 1
ATOM 803 C C . LYS A 1 105 ? -23.300 1.692 10.615 1.00 85.19 105 LYS A C 1
ATOM 805 O O . LYS A 1 105 ? -23.942 1.899 11.634 1.00 85.19 105 LYS A O 1
ATOM 810 N N . GLU A 1 106 ? -23.705 2.092 9.414 1.00 78.06 106 GLU A N 1
ATOM 811 C CA . GLU A 1 106 ? -25.037 2.660 9.199 1.00 78.06 106 GLU A CA 1
ATOM 812 C C . GLU A 1 106 ? -26.133 1.630 9.497 1.00 78.06 106 GLU A C 1
ATOM 814 O O . GLU A 1 106 ? -27.110 1.967 10.159 1.00 78.06 106 GLU A O 1
ATOM 819 N N . ASN A 1 107 ? -25.953 0.373 9.080 1.00 72.81 107 ASN A N 1
ATOM 820 C CA . ASN A 1 107 ? -26.924 -0.694 9.336 1.00 72.81 107 ASN A CA 1
ATOM 821 C C . ASN A 1 107 ? -27.024 -1.091 10.817 1.00 72.81 107 ASN A C 1
ATOM 823 O O . ASN A 1 107 ? -28.108 -1.451 11.253 1.00 72.81 107 ASN A O 1
ATOM 827 N N . ASP A 1 108 ? -25.939 -0.999 11.592 1.00 66.62 108 ASP A N 1
ATOM 828 C CA . ASP A 1 108 ? -25.948 -1.277 13.040 1.00 66.62 108 ASP A CA 1
ATOM 829 C C . ASP A 1 108 ? -26.639 -0.171 13.874 1.00 66.62 108 ASP A C 1
ATOM 831 O O . ASP A 1 108 ? -26.845 -0.331 15.080 1.00 66.62 108 ASP A O 1
ATOM 835 N N . ILE A 1 109 ? -26.966 0.975 13.260 1.00 59.72 109 ILE A N 1
ATOM 836 C CA . ILE A 1 109 ? -27.660 2.107 13.902 1.00 59.72 109 ILE A CA 1
ATOM 837 C C . ILE A 1 109 ? -29.195 2.008 13.742 1.00 59.72 109 ILE A C 1
ATOM 839 O O . ILE A 1 109 ? -29.921 2.696 14.468 1.00 59.72 109 ILE A O 1
ATOM 843 N N . PHE A 1 110 ? -29.698 1.152 12.845 1.00 48.19 110 PHE A N 1
ATOM 844 C CA . PHE A 1 110 ? -31.131 0.910 12.607 1.00 48.19 110 PHE A CA 1
ATOM 845 C C . PHE A 1 110 ? -31.591 -0.457 13.130 1.00 48.19 110 PHE A C 1
ATOM 847 O O . PHE A 1 110 ? -32.816 -0.588 13.368 1.00 48.19 110 PHE A O 1
#

Organism: Ricinus communis (NCBI:txid3988)

Sequence (110 aa):
METLPITPDMAAPPNMSTDRNLFAIAANVPGSMKVAVDFLNITTLSEYRKEAHTSIYSTSQNGGDKLLSEEHKADPSLYADCLHWCLPGLPDTWNELLYASIVTKENDIF

Radius of gyration: 17.88 Å; chains: 1; bounding box: 48×38×47 Å

InterPro domains:
  IPR026057 Trichome birefringence-like, C-terminal domain [PF13839] (15-100)
  IPR029962 Trichome birefringence-like family [PTHR32285] (24-98)

pLDDT: mean 89.39, std 11.34, range [48.19, 98.56]

Foldseek 3Di:
DDAAFADPVPPDQDCPVDDVVVVVVQCCVQVVDPDHDDDQPCPSVVSRPQNFFCQQVDAPPVPDPHRDDPVLVVDSVPRTDSPHGDPVGDVVVSVVSVVVVVVVVVVVVD